Protein AF-A0A182EWI3-F1 (afdb_monomer_lite)

Foldseek 3Di:
DDFDFDDDDPQWTWTDDPPDTDTDGHDCLVVVLVVCVVVVVVVVNVVSLVVPPPLDVVVCVVCVVVPNLVSSLVNDPDLVVNLVSCLVVLVLVSNLVSCVVVLDLVSLVSSLVSCVVVVVLVSVLVSCVSNVVLVVNLVSCVVVVVVVVNVVSVVVVVVVD

Radius of gyration: 25.01 Å; chains: 1; bounding box: 58×38×74 Å

Secondary structure (DSSP, 8-state):
----EEEEETTEEEEEETTEEEEEE---HHHHHHHHHHTT-HHHHHHHHHHSS---HHHHHHHHHHT-HHHHHTT---HHHHHHHHHHTT-HHHHHHHHHHH--HHHHHHHHHHHHHTT-HHHHHHHHHHHT-HHHHHHHHHHHT-HHHHHHHHHHHHHT-

pLDDT: mean 77.68, std 10.24, range [40.25, 91.5]

Sequence (161 aa):
MKEKIKLVRGDNVYIFSEAAPVEVPIDPTEYRFKLALINRRYDEVLNMVRSANLVGQSIIAYLQKKGYPEVALHFVKDEKTRFGLALECGNLEVALESAKVLDDKAVWQALGEAALMQGNHQIVEMAYQRTKDFEKLSFLYLITGNMEKLQKMMKIAQIRK

Organism: Onchocerca ochengi (NCBI:txid42157)

Structure (mmCIF, N/CA/C/O backbone):
data_AF-A0A182EWI3-F1
#
_entry.id   AF-A0A182EWI3-F1
#
loop_
_atom_site.group_PDB
_atom_site.id
_atom_site.type_symbol
_atom_site.label_atom_id
_atom_site.label_alt_id
_atom_site.label_comp_id
_atom_site.label_asym_id
_atom_site.label_entity_id
_atom_site.label_seq_id
_atom_site.pdbx_PDB_ins_code
_atom_site.Cartn_x
_atom_site.Cartn_y
_atom_site.Cartn_z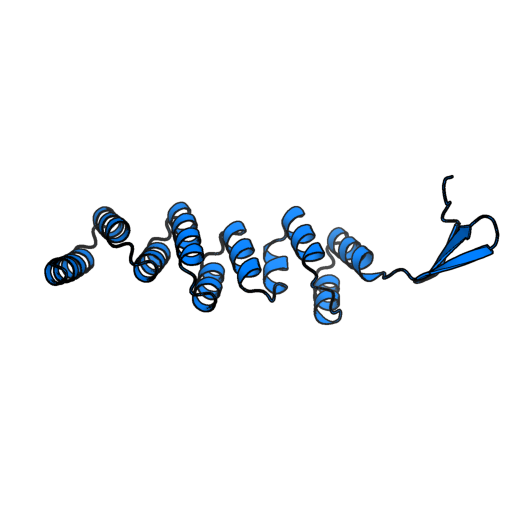
_atom_site.occupancy
_atom_site.B_iso_or_equiv
_atom_site.auth_seq_id
_atom_site.auth_comp_id
_atom_site.auth_asym_id
_atom_site.auth_atom_id
_atom_site.pdbx_PDB_model_num
ATOM 1 N N . MET A 1 1 ? 19.675 29.549 -30.144 1.00 40.25 1 MET A N 1
ATOM 2 C CA . MET A 1 1 ? 20.285 28.454 -30.928 1.00 40.25 1 MET A CA 1
ATOM 3 C C . MET A 1 1 ? 19.446 27.205 -30.736 1.00 40.25 1 MET A C 1
ATOM 5 O O . MET A 1 1 ? 19.205 26.838 -29.599 1.00 40.25 1 MET A O 1
ATOM 9 N N . LYS A 1 2 ? 18.914 26.616 -31.813 1.00 44.69 2 LYS A N 1
ATOM 10 C CA . LYS A 1 2 ? 18.187 25.338 -31.756 1.00 44.69 2 LYS A CA 1
ATOM 11 C C . LYS A 1 2 ? 19.187 24.235 -32.101 1.00 44.69 2 LYS A C 1
ATOM 13 O O . LYS A 1 2 ? 19.503 24.086 -33.279 1.00 44.69 2 LYS A O 1
ATOM 18 N N . GLU A 1 3 ? 19.688 23.501 -31.113 1.00 49.41 3 GLU A N 1
ATOM 19 C CA . GLU A 1 3 ? 20.421 22.255 -31.361 1.00 49.41 3 GLU A CA 1
ATOM 20 C C . GLU A 1 3 ? 19.470 21.284 -32.079 1.00 49.41 3 GLU A C 1
ATOM 22 O O . GLU A 1 3 ? 18.467 20.834 -31.527 1.00 49.41 3 GLU A O 1
ATOM 27 N N . LYS A 1 4 ? 19.706 21.052 -33.375 1.00 55.97 4 LYS A N 1
ATOM 28 C CA . LYS A 1 4 ? 18.886 20.155 -34.195 1.00 55.97 4 LYS A CA 1
ATOM 29 C C . LYS A 1 4 ? 19.456 18.743 -34.099 1.00 55.97 4 LYS A C 1
ATOM 31 O O . LYS A 1 4 ? 20.538 18.482 -34.618 1.00 55.97 4 LYS A O 1
ATOM 36 N N . ILE A 1 5 ? 18.694 17.833 -33.497 1.00 60.81 5 ILE A N 1
ATOM 37 C CA . ILE A 1 5 ? 18.943 16.388 -33.566 1.00 60.81 5 ILE A CA 1
ATOM 38 C C . ILE A 1 5 ? 18.851 15.966 -35.040 1.00 60.81 5 ILE A C 1
ATOM 40 O O . ILE A 1 5 ? 17.818 16.185 -35.675 1.00 60.81 5 ILE A O 1
ATOM 44 N N . LYS A 1 6 ? 19.930 15.407 -35.600 1.00 63.00 6 LYS A N 1
ATOM 45 C CA . LYS A 1 6 ? 19.990 15.023 -37.025 1.00 63.00 6 LYS A CA 1
ATOM 46 C C . LYS A 1 6 ? 19.894 13.521 -37.264 1.00 63.00 6 LYS A C 1
ATOM 48 O O . LYS A 1 6 ? 19.361 13.124 -38.296 1.00 63.00 6 LYS A O 1
ATOM 53 N N . LEU A 1 7 ? 20.416 12.698 -36.355 1.00 59.94 7 LEU A N 1
ATOM 54 C CA . LEU A 1 7 ? 20.457 11.252 -36.538 1.00 59.94 7 LEU A CA 1
ATOM 55 C C . LEU A 1 7 ? 20.358 10.535 -35.191 1.00 59.94 7 LEU A C 1
ATOM 57 O O . LEU A 1 7 ? 21.100 10.839 -34.257 1.00 59.94 7 LEU A O 1
ATOM 61 N N . VAL A 1 8 ? 19.452 9.565 -35.122 1.00 62.84 8 VAL A N 1
ATOM 62 C CA . VAL A 1 8 ? 19.344 8.607 -34.021 1.00 62.84 8 VAL A CA 1
ATOM 63 C C . VAL A 1 8 ? 19.789 7.262 -34.579 1.00 62.84 8 VAL A C 1
ATOM 65 O O . VAL A 1 8 ? 19.215 6.794 -35.565 1.00 62.84 8 VAL A O 1
ATOM 68 N N . ARG A 1 9 ? 20.830 6.657 -34.000 1.00 64.00 9 ARG A N 1
ATOM 69 C CA . ARG A 1 9 ? 21.339 5.353 -34.439 1.00 64.00 9 ARG A CA 1
ATOM 70 C C . ARG A 1 9 ? 21.490 4.446 -33.223 1.00 64.00 9 ARG A C 1
ATOM 72 O O . ARG A 1 9 ? 22.425 4.593 -32.445 1.00 64.00 9 ARG A O 1
ATOM 79 N N . GLY A 1 10 ? 20.555 3.509 -33.072 1.00 68.50 10 GLY A N 1
ATOM 80 C CA . GLY A 1 10 ? 20.502 2.640 -31.896 1.00 68.50 10 GLY A CA 1
ATOM 81 C C . GLY A 1 10 ? 20.290 3.454 -30.620 1.00 68.50 10 GLY A C 1
ATOM 82 O O . GLY A 1 10 ? 19.347 4.241 -30.550 1.00 68.50 10 GLY A O 1
ATOM 83 N N . ASP A 1 11 ? 21.187 3.275 -29.654 1.00 67.56 11 ASP A N 1
ATOM 84 C CA . ASP A 1 11 ? 21.139 3.943 -28.349 1.00 67.56 11 ASP A CA 1
ATOM 85 C C . ASP A 1 11 ? 21.914 5.278 -28.328 1.00 67.56 11 ASP A C 1
ATOM 87 O O . ASP A 1 11 ? 21.942 5.960 -27.308 1.00 67.56 11 ASP A O 1
ATOM 91 N N . ASN A 1 12 ? 22.499 5.698 -29.459 1.00 71.88 12 ASN A N 1
ATOM 92 C CA . ASN A 1 12 ? 23.275 6.936 -29.553 1.00 71.88 12 ASN A CA 1
ATOM 93 C C . ASN A 1 12 ? 22.560 7.989 -30.408 1.00 71.88 12 ASN A C 1
ATOM 95 O O . ASN A 1 12 ? 22.086 7.723 -31.523 1.00 71.88 12 ASN A O 1
ATOM 99 N N . VAL A 1 13 ? 22.528 9.219 -29.894 1.00 76.62 13 VAL A N 1
ATOM 100 C CA . VAL A 1 13 ? 22.046 10.396 -30.617 1.00 76.62 13 VAL A CA 1
ATOM 101 C C . VAL A 1 13 ? 23.205 11.303 -30.973 1.00 76.62 13 VAL A C 1
ATOM 103 O O . VAL A 1 13 ? 24.036 11.649 -30.139 1.00 76.62 13 VAL A O 1
ATOM 106 N N . TYR A 1 14 ? 23.229 11.700 -32.239 1.00 73.62 14 TYR A N 1
ATOM 107 C CA . TYR A 1 14 ? 24.265 12.550 -32.799 1.00 73.62 14 TYR A CA 1
ATOM 108 C C . TYR A 1 14 ? 23.770 13.993 -32.823 1.00 73.62 14 TYR A C 1
ATOM 110 O O . TYR A 1 14 ? 22.872 14.347 -33.601 1.00 73.62 14 TYR A O 1
ATOM 118 N N . ILE A 1 15 ? 24.360 14.825 -31.965 1.00 76.50 15 ILE A N 1
ATOM 119 C CA . ILE A 1 15 ? 24.096 16.264 -31.910 1.00 76.50 15 ILE A CA 1
ATOM 120 C C . ILE A 1 15 ? 25.246 16.977 -32.616 1.00 76.50 15 ILE A C 1
ATOM 122 O O . ILE A 1 15 ? 26.415 16.686 -32.376 1.00 76.50 15 ILE A O 1
ATOM 126 N N . PHE A 1 16 ? 24.924 17.908 -33.513 1.00 63.62 16 PHE A N 1
ATOM 127 C CA . PHE A 1 16 ? 25.934 18.741 -34.158 1.00 63.62 16 PHE A CA 1
ATOM 128 C C . PHE A 1 16 ? 26.001 20.085 -33.430 1.00 63.62 16 PHE A C 1
ATOM 130 O O . PHE A 1 16 ? 25.154 20.951 -33.656 1.00 63.62 16 PHE A O 1
ATOM 137 N N . SER A 1 17 ? 26.982 20.227 -32.537 1.00 62.75 17 SER A N 1
ATOM 138 C CA . SER A 1 17 ? 27.395 21.526 -32.000 1.00 62.75 17 SER A CA 1
ATOM 139 C C . SER A 1 17 ? 28.411 22.146 -32.965 1.00 62.75 17 SER A C 1
ATOM 141 O O . SER A 1 17 ? 29.093 21.411 -33.677 1.00 62.75 17 SER A O 1
ATOM 143 N N . GLU A 1 18 ? 28.491 23.477 -33.034 1.00 65.12 18 GLU A N 1
ATOM 144 C CA . GLU A 1 18 ? 29.123 24.274 -34.110 1.00 65.12 18 GLU A CA 1
ATOM 145 C C . GLU A 1 18 ? 30.587 23.915 -34.469 1.00 65.12 18 GLU A C 1
ATOM 147 O O . GLU A 1 18 ? 31.083 24.386 -35.489 1.00 65.12 18 GLU A O 1
ATOM 152 N N . ALA A 1 19 ? 31.261 23.046 -33.706 1.00 65.88 19 ALA A N 1
ATOM 153 C CA . ALA A 1 19 ? 32.631 22.597 -33.961 1.00 65.88 19 ALA A CA 1
ATOM 154 C C . ALA A 1 19 ? 32.816 21.077 -34.194 1.00 65.88 19 ALA A C 1
ATOM 156 O O . ALA A 1 19 ? 33.817 20.700 -34.801 1.00 65.88 19 ALA A O 1
ATOM 157 N N . ALA A 1 20 ? 31.908 20.192 -33.750 1.00 64.62 20 ALA A N 1
ATOM 158 C CA . ALA A 1 20 ? 32.058 18.736 -33.919 1.00 64.62 20 ALA A CA 1
ATOM 159 C C . ALA A 1 20 ? 30.757 17.950 -33.632 1.00 64.62 20 ALA A C 1
ATOM 161 O O . ALA A 1 20 ? 29.943 18.383 -32.810 1.00 64.62 20 ALA A O 1
ATOM 162 N N . PRO A 1 21 ? 30.559 16.771 -34.260 1.00 68.19 21 PRO A N 1
ATOM 163 C CA . PRO A 1 21 ? 29.501 15.846 -33.866 1.00 68.19 21 PRO A CA 1
ATOM 164 C C . PRO A 1 21 ? 29.793 15.266 -32.475 1.00 68.19 21 PRO A C 1
ATOM 166 O O . PRO A 1 21 ? 30.834 14.649 -32.260 1.00 68.19 21 PRO A O 1
ATOM 169 N N . VAL A 1 22 ? 28.861 15.455 -31.541 1.00 74.69 22 VAL A N 1
ATOM 170 C CA . VAL A 1 22 ? 28.900 14.871 -30.195 1.00 74.69 22 VAL A CA 1
ATOM 171 C C . VAL A 1 22 ? 27.966 13.666 -30.167 1.00 74.69 22 VAL A C 1
ATOM 173 O O . VAL A 1 22 ? 26.784 13.781 -30.507 1.00 74.69 22 VAL A O 1
ATOM 176 N N . GLU A 1 23 ? 28.499 12.510 -29.772 1.00 73.19 23 GLU A N 1
ATOM 177 C CA . GLU A 1 23 ? 27.699 11.323 -29.471 1.00 73.19 23 GLU A CA 1
ATOM 178 C C . GLU A 1 23 ? 27.157 11.430 -28.046 1.00 73.19 23 GLU A C 1
ATOM 180 O O . GLU A 1 23 ? 27.920 11.506 -27.083 1.00 73.19 23 GLU A O 1
ATOM 185 N N . VAL A 1 24 ? 25.833 11.433 -27.912 1.00 76.12 24 VAL A N 1
ATOM 186 C CA . VAL A 1 24 ? 25.158 11.386 -26.616 1.00 76.12 24 VAL A CA 1
ATOM 187 C C . VAL A 1 24 ? 24.505 10.011 -26.464 1.00 76.12 24 VAL A C 1
ATOM 189 O O . VAL A 1 24 ? 23.601 9.694 -27.247 1.00 76.12 24 VAL A O 1
ATOM 192 N N . PRO A 1 25 ? 24.933 9.189 -25.488 1.00 70.88 25 PRO A N 1
ATOM 193 C CA . PRO A 1 25 ? 24.257 7.937 -25.182 1.00 70.88 25 PRO A CA 1
ATOM 194 C C . PRO A 1 25 ? 22.906 8.238 -24.525 1.00 70.88 25 PRO A C 1
ATOM 196 O O . PRO A 1 25 ? 22.820 9.029 -23.584 1.00 70.88 25 PRO A O 1
ATOM 199 N N . ILE A 1 26 ? 21.844 7.613 -25.025 1.00 72.44 26 ILE A N 1
ATOM 200 C CA . ILE A 1 26 ? 20.503 7.675 -24.443 1.00 72.44 26 ILE A CA 1
ATOM 201 C C . ILE A 1 26 ? 20.204 6.331 -23.797 1.00 72.44 26 ILE A C 1
ATOM 203 O O . ILE A 1 26 ? 20.393 5.290 -24.416 1.00 72.44 26 ILE A O 1
ATOM 207 N N . ASP A 1 27 ? 19.669 6.352 -22.578 1.00 72.38 27 ASP A N 1
ATOM 208 C CA . ASP A 1 27 ? 19.052 5.164 -21.996 1.00 72.38 27 ASP A CA 1
ATOM 209 C C . ASP A 1 27 ? 17.680 4.932 -22.660 1.00 72.38 27 ASP A C 1
ATOM 211 O O . ASP A 1 27 ? 16.754 5.734 -22.471 1.00 72.38 27 ASP A O 1
ATOM 215 N N . PRO A 1 28 ? 17.504 3.860 -23.456 1.00 74.62 28 PRO A N 1
ATOM 216 C CA . PRO A 1 28 ? 16.262 3.634 -24.170 1.00 74.62 28 PRO A CA 1
ATOM 217 C C . PRO A 1 28 ? 15.121 3.148 -23.272 1.00 74.62 28 PRO A C 1
ATOM 219 O O . PRO A 1 28 ? 13.988 2.986 -23.739 1.00 74.62 28 PRO A O 1
ATOM 222 N N . THR A 1 29 ? 15.390 2.865 -22.000 1.00 75.62 29 THR A N 1
ATOM 223 C CA . THR A 1 29 ? 14.471 2.049 -21.217 1.00 75.62 29 THR A CA 1
ATOM 224 C C . THR A 1 29 ? 13.171 2.771 -20.872 1.00 75.62 29 THR A C 1
ATOM 226 O O . THR A 1 29 ? 12.098 2.172 -20.954 1.00 75.62 29 THR A O 1
ATOM 229 N N . GLU A 1 30 ? 13.217 4.075 -20.588 1.00 76.31 30 GLU A N 1
ATOM 230 C CA . GLU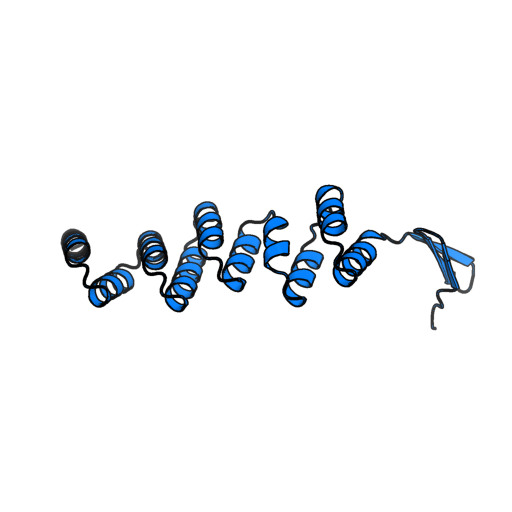 A 1 30 ? 12.016 4.845 -20.240 1.00 76.31 30 GLU A CA 1
ATOM 231 C C . GLU A 1 30 ? 11.037 4.975 -21.420 1.00 76.31 30 GLU A C 1
ATOM 233 O O . GLU A 1 30 ? 9.828 4.767 -21.262 1.00 76.31 30 GLU A O 1
ATOM 238 N N . TYR A 1 31 ? 11.534 5.295 -22.623 1.00 78.56 31 TYR A N 1
ATOM 239 C CA . TYR A 1 31 ? 10.657 5.430 -23.789 1.00 78.56 31 TYR A CA 1
ATOM 240 C C . TYR A 1 31 ? 10.113 4.069 -24.229 1.00 78.56 31 TYR A C 1
ATOM 242 O O . TYR A 1 31 ? 8.945 3.988 -24.609 1.00 78.56 31 TYR A O 1
ATOM 250 N N . ARG A 1 32 ? 10.916 2.994 -24.146 1.00 80.56 32 ARG A N 1
ATOM 251 C CA . ARG A 1 32 ? 10.460 1.627 -24.453 1.00 80.56 32 ARG A CA 1
ATOM 252 C C . ARG A 1 32 ? 9.368 1.185 -23.493 1.00 80.56 32 ARG A C 1
ATOM 254 O O . ARG A 1 32 ? 8.352 0.659 -23.940 1.00 80.56 32 ARG A O 1
ATOM 261 N N . PHE A 1 33 ? 9.527 1.479 -22.206 1.00 79.75 33 PHE A N 1
ATOM 262 C CA . PHE A 1 33 ? 8.511 1.218 -21.195 1.00 79.75 33 PHE A CA 1
ATOM 263 C C . PHE A 1 33 ? 7.202 1.967 -21.494 1.00 79.75 33 PHE A C 1
ATOM 265 O O . PHE A 1 33 ? 6.132 1.358 -21.571 1.00 79.75 33 PHE A O 1
ATOM 272 N N . LYS A 1 34 ? 7.276 3.283 -21.744 1.00 82.38 34 LYS A N 1
ATOM 273 C CA . LYS A 1 34 ? 6.099 4.096 -22.098 1.00 82.38 34 LYS A CA 1
ATOM 274 C C . LYS A 1 34 ? 5.439 3.620 -23.398 1.00 82.38 34 LYS A C 1
ATOM 276 O O . LYS A 1 34 ? 4.213 3.567 -23.467 1.00 82.38 34 LYS A O 1
ATOM 281 N N . LEU A 1 35 ? 6.223 3.236 -24.406 1.00 83.88 35 LEU A N 1
ATOM 282 C CA . LEU A 1 35 ? 5.722 2.699 -25.675 1.00 83.88 35 LEU A CA 1
ATOM 283 C C . LEU A 1 35 ? 5.031 1.342 -25.491 1.00 83.88 35 LEU A C 1
ATOM 285 O O . LEU A 1 35 ? 3.975 1.110 -26.076 1.00 83.88 35 LEU A O 1
ATOM 289 N N . ALA A 1 36 ? 5.590 0.452 -24.669 1.00 82.81 36 ALA A N 1
ATOM 290 C CA . ALA A 1 36 ? 4.987 -0.843 -24.371 1.00 82.81 36 ALA A CA 1
ATOM 291 C C . ALA A 1 36 ? 3.642 -0.690 -23.644 1.00 82.81 36 ALA A C 1
ATOM 293 O O . ALA A 1 36 ? 2.680 -1.368 -24.010 1.00 82.81 36 ALA A O 1
ATOM 294 N N . LEU A 1 37 ? 3.536 0.263 -22.708 1.00 79.75 37 LEU A N 1
ATOM 295 C CA . LEU A 1 37 ? 2.266 0.616 -22.066 1.00 79.75 37 LEU A CA 1
ATOM 296 C C . LEU A 1 37 ? 1.229 1.153 -23.060 1.00 79.75 37 LEU A C 1
ATOM 298 O O . LEU A 1 37 ? 0.071 0.743 -23.010 1.00 79.75 37 LEU A O 1
ATOM 302 N N . ILE A 1 38 ? 1.625 2.044 -23.977 1.00 83.19 38 ILE A N 1
ATOM 303 C CA . ILE A 1 38 ? 0.726 2.575 -25.019 1.00 83.19 38 ILE A CA 1
ATOM 304 C C . ILE A 1 38 ? 0.230 1.446 -25.929 1.00 83.19 38 ILE A C 1
ATOM 306 O O . ILE A 1 38 ? -0.959 1.375 -26.233 1.00 83.19 38 ILE A O 1
ATOM 310 N N . ASN A 1 39 ? 1.123 0.527 -26.297 1.00 86.00 39 ASN A N 1
ATOM 311 C CA . ASN A 1 39 ? 0.807 -0.627 -27.137 1.00 86.00 39 ASN A CA 1
ATOM 312 C C . ASN A 1 39 ? 0.131 -1.776 -26.365 1.00 86.00 39 ASN A C 1
ATOM 314 O O . ASN A 1 39 ? -0.074 -2.840 -26.944 1.00 86.00 39 ASN A O 1
ATOM 318 N N . ARG A 1 40 ? -0.201 -1.588 -25.077 1.00 81.50 40 ARG A N 1
ATOM 319 C CA . ARG A 1 40 ? -0.828 -2.590 -24.191 1.00 81.50 40 ARG A CA 1
ATOM 320 C C . ARG A 1 40 ? -0.078 -3.930 -24.120 1.00 81.50 40 ARG A C 1
ATOM 322 O O . ARG A 1 40 ? -0.682 -4.976 -23.902 1.00 81.50 40 ARG A O 1
ATOM 329 N N . ARG A 1 41 ? 1.247 -3.912 -24.288 1.00 83.69 41 ARG A N 1
ATOM 330 C CA . ARG A 1 41 ? 2.107 -5.101 -24.176 1.00 83.69 41 ARG A CA 1
ATOM 331 C C . ARG A 1 41 ? 2.544 -5.298 -22.728 1.00 83.69 41 ARG A C 1
ATOM 333 O O . ARG A 1 41 ? 3.665 -4.958 -22.357 1.00 83.69 41 ARG A O 1
ATOM 340 N N . TYR A 1 42 ? 1.642 -5.820 -21.902 1.00 76.50 42 TYR A N 1
ATOM 341 C CA . TYR A 1 42 ? 1.886 -5.989 -20.466 1.00 76.50 42 TYR A CA 1
ATOM 342 C C . TYR A 1 42 ? 3.001 -6.999 -20.159 1.00 76.50 42 TYR A C 1
ATOM 344 O O . TYR A 1 42 ? 3.772 -6.769 -19.233 1.00 76.50 42 TYR A O 1
ATOM 352 N N . ASP A 1 43 ? 3.163 -8.055 -20.961 1.00 78.44 43 ASP A N 1
ATOM 353 C CA . ASP A 1 43 ? 4.239 -9.040 -20.778 1.00 78.44 43 ASP A CA 1
ATOM 354 C C . ASP A 1 43 ? 5.636 -8.428 -20.934 1.00 78.44 43 ASP A C 1
ATOM 356 O O . ASP A 1 43 ? 6.516 -8.646 -20.099 1.00 78.44 43 ASP A O 1
ATOM 360 N N . GLU A 1 44 ? 5.839 -7.598 -21.964 1.00 79.50 44 GLU A N 1
ATOM 361 C CA . GLU A 1 44 ? 7.089 -6.852 -22.152 1.00 79.50 44 GLU A CA 1
ATOM 362 C C . GLU A 1 44 ? 7.334 -5.885 -20.989 1.00 79.50 44 GLU A C 1
ATOM 364 O O . GLU A 1 44 ? 8.456 -5.795 -20.499 1.00 79.50 44 GLU A O 1
ATOM 369 N N . VAL A 1 45 ? 6.293 -5.195 -20.509 1.00 77.75 45 VAL A N 1
ATOM 370 C CA . VAL A 1 45 ? 6.375 -4.291 -19.349 1.00 77.75 45 VAL A CA 1
ATOM 371 C C . VAL A 1 45 ? 6.808 -5.053 -18.094 1.00 77.75 45 VAL A C 1
ATOM 373 O O . VAL A 1 45 ? 7.756 -4.646 -17.424 1.00 77.75 45 VAL A O 1
ATOM 376 N N . LEU A 1 46 ? 6.169 -6.189 -17.801 1.00 74.69 46 LEU A N 1
ATOM 377 C CA . LEU A 1 46 ? 6.491 -7.039 -16.653 1.00 74.69 46 LEU A CA 1
ATOM 378 C C . LEU A 1 46 ? 7.912 -7.611 -16.736 1.00 74.69 46 LEU A C 1
ATOM 380 O O . LEU A 1 46 ? 8.569 -7.768 -15.705 1.00 74.69 46 LEU A O 1
ATOM 384 N N . ASN A 1 47 ? 8.385 -7.942 -17.939 1.00 78.38 47 ASN A N 1
ATOM 385 C CA . ASN A 1 47 ? 9.742 -8.439 -18.153 1.00 78.38 47 ASN A CA 1
ATOM 386 C C . ASN A 1 47 ? 10.775 -7.323 -18.001 1.00 78.38 47 ASN A C 1
ATOM 388 O O . ASN A 1 47 ? 11.735 -7.507 -17.261 1.00 78.38 47 ASN A O 1
ATOM 392 N N . MET A 1 48 ? 10.541 -6.155 -18.610 1.00 74.62 48 MET A N 1
ATOM 393 C CA . MET A 1 48 ? 11.422 -4.989 -18.487 1.00 74.62 48 MET A CA 1
ATOM 394 C C . MET A 1 48 ? 11.583 -4.553 -17.030 1.00 74.62 48 MET A C 1
ATOM 396 O O . MET A 1 48 ? 12.690 -4.238 -16.614 1.00 74.62 48 MET A O 1
ATOM 400 N N . VAL A 1 49 ? 10.516 -4.585 -16.230 1.00 67.94 49 VAL A N 1
ATOM 401 C CA . VAL A 1 49 ? 10.583 -4.217 -14.805 1.00 67.94 49 VAL A CA 1
ATOM 402 C C . VAL A 1 49 ? 11.305 -5.268 -13.957 1.00 67.94 49 VAL A C 1
ATOM 404 O O . VAL A 1 49 ? 11.970 -4.922 -12.984 1.00 67.94 49 VAL A O 1
ATOM 407 N N . ARG A 1 50 ? 11.200 -6.555 -14.311 1.00 68.31 50 ARG A N 1
ATOM 408 C CA . ARG A 1 50 ? 11.915 -7.633 -13.611 1.00 68.31 50 ARG A CA 1
ATOM 409 C C . ARG A 1 50 ? 13.402 -7.672 -13.954 1.00 68.31 50 ARG A C 1
ATOM 411 O O . ARG A 1 50 ? 14.212 -7.957 -13.079 1.00 68.31 50 ARG A O 1
ATOM 418 N N . SER A 1 51 ? 13.754 -7.417 -15.213 1.00 66.62 51 SER A N 1
ATOM 419 C CA . SER A 1 51 ? 15.135 -7.500 -15.700 1.00 66.62 51 SER A CA 1
ATOM 420 C C . SER A 1 51 ? 15.927 -6.224 -15.468 1.00 66.62 51 SER A C 1
ATOM 422 O O . SER A 1 51 ? 17.145 -6.264 -15.325 1.00 66.62 51 SER A O 1
ATOM 424 N N . ALA A 1 52 ? 15.252 -5.082 -15.496 1.00 56.66 52 ALA A N 1
ATOM 425 C CA . ALA A 1 52 ? 15.902 -3.796 -15.458 1.00 56.66 52 ALA A CA 1
ATOM 426 C C . ALA A 1 52 ? 15.674 -3.170 -14.080 1.00 56.66 52 ALA A C 1
ATOM 428 O O . ALA A 1 52 ? 14.552 -3.139 -13.579 1.00 56.66 52 ALA A O 1
ATOM 429 N N . ASN A 1 53 ? 16.736 -2.650 -13.461 1.00 56.78 53 ASN A N 1
ATOM 430 C CA . ASN A 1 53 ? 16.711 -1.923 -12.180 1.00 56.78 53 ASN A CA 1
ATOM 431 C C . ASN A 1 53 ? 15.956 -0.572 -12.273 1.00 56.78 53 ASN A C 1
ATOM 433 O O . ASN A 1 53 ? 16.315 0.406 -11.628 1.00 56.78 53 ASN A O 1
ATOM 437 N N . LEU A 1 54 ? 14.920 -0.498 -13.106 1.00 55.59 54 LEU A N 1
ATOM 438 C CA . LEU A 1 54 ? 14.217 0.701 -13.546 1.00 55.59 54 LEU A CA 1
ATOM 439 C C . LEU A 1 54 ? 12.926 0.973 -12.788 1.00 55.59 54 LEU A C 1
ATOM 441 O O . LEU A 1 54 ? 12.127 1.807 -13.201 1.00 55.59 54 LEU A O 1
ATOM 445 N N . VAL A 1 55 ? 12.734 0.346 -11.635 1.00 56.03 55 VAL A N 1
ATOM 446 C CA . VAL A 1 55 ? 11.687 0.740 -10.685 1.00 56.03 55 VAL A CA 1
ATOM 447 C C . VAL A 1 55 ? 12.102 2.013 -9.944 1.00 56.03 55 VAL A C 1
ATOM 449 O O . VAL A 1 55 ? 12.307 2.036 -8.736 1.00 56.03 55 VAL A O 1
ATOM 452 N N . GLY A 1 56 ? 12.260 3.096 -10.703 1.00 62.81 56 GLY A N 1
ATOM 453 C CA . GLY A 1 56 ? 12.307 4.450 -10.178 1.00 62.81 56 GLY A CA 1
ATOM 454 C C . GLY A 1 56 ? 10.891 4.951 -9.888 1.00 62.81 56 GLY A C 1
ATOM 455 O O . GLY A 1 56 ? 9.940 4.624 -10.602 1.00 62.81 56 GLY A O 1
ATOM 456 N N . GLN A 1 57 ? 10.752 5.804 -8.873 1.00 64.88 57 GLN A N 1
ATOM 457 C CA . GLN A 1 57 ? 9.490 6.464 -8.495 1.00 64.88 57 GLN A CA 1
ATOM 458 C C . GLN A 1 57 ? 8.806 7.186 -9.682 1.00 64.88 57 GLN A C 1
ATOM 460 O O . GLN A 1 57 ? 7.586 7.330 -9.710 1.00 64.88 57 GLN A O 1
ATOM 465 N N . SER A 1 58 ? 9.571 7.582 -10.707 1.00 70.88 58 SER A N 1
ATOM 466 C CA . SER A 1 58 ? 9.081 8.215 -11.939 1.00 70.88 58 SER A CA 1
ATOM 467 C C . SER A 1 58 ? 8.158 7.318 -12.772 1.00 70.88 58 SER A C 1
ATOM 469 O O . SER A 1 58 ? 7.168 7.800 -13.327 1.00 70.88 58 SER A O 1
ATOM 471 N N . ILE A 1 59 ? 8.443 6.015 -12.846 1.00 74.88 59 ILE A N 1
ATOM 472 C CA . ILE A 1 59 ? 7.613 5.057 -13.584 1.00 74.88 59 ILE A CA 1
ATOM 473 C C . ILE A 1 59 ? 6.309 4.779 -12.830 1.00 74.88 59 ILE A C 1
ATOM 475 O O . ILE A 1 59 ? 5.238 4.744 -13.440 1.00 74.88 59 ILE A O 1
ATOM 479 N N . ILE A 1 60 ? 6.386 4.649 -11.504 1.00 75.12 60 ILE A N 1
ATOM 480 C CA . ILE A 1 60 ? 5.224 4.442 -10.627 1.00 75.12 60 ILE A CA 1
ATOM 481 C C . ILE A 1 60 ? 4.262 5.633 -10.736 1.00 75.12 60 ILE A C 1
ATOM 483 O O . ILE A 1 60 ? 3.082 5.441 -11.029 1.00 75.12 60 ILE A O 1
ATOM 487 N N . ALA A 1 61 ? 4.781 6.860 -10.630 1.00 74.62 61 ALA A N 1
ATOM 488 C CA . ALA A 1 61 ? 3.988 8.077 -10.799 1.00 74.62 61 ALA A CA 1
ATOM 489 C C . ALA A 1 61 ? 3.327 8.162 -12.189 1.00 74.62 61 ALA A C 1
ATOM 491 O O . ALA A 1 61 ? 2.195 8.633 -12.330 1.00 74.62 61 ALA A O 1
ATOM 492 N N . TYR A 1 62 ? 4.009 7.678 -13.235 1.00 78.38 62 TYR A N 1
ATOM 493 C CA . TYR A 1 62 ? 3.440 7.623 -14.581 1.00 78.38 62 TYR A CA 1
ATOM 494 C C . TYR A 1 62 ? 2.290 6.611 -14.690 1.00 78.38 62 TYR A C 1
ATOM 496 O O . TYR A 1 62 ? 1.260 6.926 -15.291 1.00 78.38 62 TYR A O 1
ATOM 504 N N . LEU A 1 63 ? 2.439 5.422 -14.096 1.00 78.12 63 LEU A N 1
ATOM 505 C CA . LEU A 1 63 ? 1.390 4.398 -14.043 1.00 78.12 63 LEU A CA 1
ATOM 506 C C . LEU A 1 63 ? 0.161 4.877 -13.259 1.00 78.12 63 LEU A C 1
ATOM 508 O O . LEU A 1 63 ? -0.957 4.720 -13.753 1.00 78.12 63 LEU A O 1
ATOM 512 N N . GLN A 1 64 ? 0.363 5.529 -12.108 1.00 74.81 64 GLN A N 1
ATOM 513 C CA . GLN A 1 64 ? -0.709 6.171 -11.333 1.00 74.81 64 GLN A CA 1
ATOM 514 C C . GLN A 1 64 ? -1.476 7.181 -12.187 1.00 74.81 64 GLN A C 1
ATOM 516 O O . GLN A 1 64 ? -2.691 7.079 -12.337 1.00 74.81 64 GLN A O 1
ATOM 521 N N . LYS A 1 65 ? -0.762 8.106 -12.843 1.00 79.25 65 LYS A N 1
ATOM 522 C CA . LYS A 1 65 ? -1.381 9.137 -13.689 1.00 79.25 65 LYS A CA 1
ATOM 523 C C . LYS A 1 65 ? -2.140 8.560 -14.887 1.00 79.25 65 LYS A C 1
ATOM 525 O O . LYS A 1 65 ? -3.082 9.180 -15.376 1.00 79.25 65 LYS A O 1
ATOM 530 N N . LYS A 1 66 ? -1.722 7.398 -15.394 1.00 78.31 66 LYS A N 1
ATOM 531 C CA . LYS A 1 66 ? -2.400 6.693 -16.490 1.00 78.31 66 LYS A CA 1
ATOM 532 C C . LYS A 1 66 ? -3.574 5.823 -16.035 1.00 78.31 66 LYS A C 1
ATOM 534 O O . LYS A 1 66 ? -4.269 5.311 -16.908 1.00 78.31 66 LYS A O 1
ATOM 539 N N . GLY A 1 67 ? -3.812 5.688 -14.730 1.00 73.62 67 GLY A N 1
ATOM 540 C CA . GLY A 1 67 ? -4.915 4.895 -14.192 1.00 73.62 67 GLY A CA 1
ATOM 541 C C . GLY A 1 67 ? -4.630 3.394 -14.135 1.00 73.62 67 GLY A C 1
ATOM 542 O O . GLY A 1 67 ? -5.571 2.610 -14.141 1.00 73.62 67 GLY A O 1
ATOM 543 N N . TYR A 1 68 ? -3.357 2.984 -14.060 1.00 72.56 68 TYR A N 1
ATOM 544 C CA . TYR A 1 68 ? -2.962 1.583 -13.845 1.00 72.56 68 TYR A CA 1
ATOM 545 C C . TYR A 1 68 ? -2.271 1.374 -12.483 1.00 72.56 68 TYR A C 1
ATOM 547 O O . TYR A 1 68 ? -1.131 0.897 -12.439 1.00 72.56 68 TYR A O 1
ATOM 555 N N . PRO A 1 69 ? -2.912 1.740 -11.356 1.00 70.00 69 PRO A N 1
ATOM 556 C CA . PRO A 1 69 ? -2.286 1.634 -10.043 1.00 70.00 69 PRO A CA 1
ATOM 557 C C . PRO A 1 69 ? -2.167 0.176 -9.557 1.00 70.00 69 PRO A C 1
ATOM 559 O O . PRO A 1 69 ? -1.236 -0.136 -8.822 1.00 70.00 69 PRO A O 1
ATOM 562 N N . GLU A 1 70 ? -3.010 -0.744 -10.043 1.00 69.38 70 GLU A N 1
ATOM 563 C CA . GLU A 1 70 ? -2.905 -2.186 -9.747 1.00 69.38 70 GLU A CA 1
ATOM 564 C C . GLU A 1 70 ? -1.589 -2.781 -10.259 1.00 69.38 70 GLU A C 1
ATOM 566 O O . GLU A 1 70 ? -0.894 -3.513 -9.559 1.00 69.38 70 GLU A O 1
ATOM 571 N N . VAL A 1 71 ? -1.205 -2.407 -11.482 1.00 71.88 71 VAL A N 1
ATOM 572 C CA . VAL A 1 71 ? 0.058 -2.838 -12.084 1.00 71.88 71 VAL A CA 1
ATOM 573 C C . VAL A 1 71 ? 1.223 -2.214 -11.308 1.00 71.88 71 VAL A C 1
ATOM 575 O O . VAL A 1 71 ? 2.191 -2.902 -11.003 1.00 71.88 71 VAL A O 1
ATOM 578 N N . ALA A 1 72 ? 1.097 -0.944 -10.903 1.00 71.62 72 ALA A N 1
ATOM 579 C CA . ALA A 1 72 ? 2.094 -0.267 -10.074 1.00 71.62 72 ALA A CA 1
ATOM 580 C C . ALA A 1 72 ? 2.316 -0.960 -8.717 1.00 71.62 72 ALA A C 1
ATOM 582 O O . ALA A 1 72 ? 3.460 -1.062 -8.278 1.00 71.62 72 ALA A O 1
ATOM 583 N N . LEU A 1 73 ? 1.260 -1.486 -8.088 1.00 71.56 73 LEU A N 1
ATOM 584 C CA . LEU A 1 73 ? 1.320 -2.156 -6.785 1.00 71.56 73 LEU A CA 1
ATOM 585 C C . LEU A 1 73 ? 2.257 -3.372 -6.781 1.00 71.56 73 LEU A C 1
ATOM 587 O O . LEU A 1 73 ? 2.995 -3.576 -5.821 1.00 71.56 73 LEU A O 1
ATOM 591 N N . HIS A 1 74 ? 2.285 -4.142 -7.871 1.00 71.56 74 HIS A N 1
ATOM 592 C CA . HIS A 1 74 ? 3.197 -5.281 -8.025 1.00 71.56 74 HIS A CA 1
ATOM 593 C C . HIS A 1 74 ? 4.670 -4.876 -8.153 1.00 71.56 74 HIS A C 1
ATOM 595 O O . HIS A 1 74 ? 5.558 -5.710 -7.980 1.00 71.56 74 HIS A O 1
ATOM 601 N N . PHE A 1 75 ? 4.937 -3.613 -8.481 1.00 67.12 75 PHE A N 1
ATOM 602 C CA . PHE A 1 75 ? 6.280 -3.118 -8.764 1.00 67.12 75 PHE A CA 1
ATOM 603 C C . PHE A 1 75 ? 6.901 -2.343 -7.608 1.00 67.12 75 PHE A C 1
ATOM 605 O O . PHE A 1 75 ? 8.111 -2.112 -7.610 1.00 67.12 75 PHE A O 1
ATOM 612 N N . VAL A 1 76 ? 6.100 -1.932 -6.626 1.00 71.50 76 VAL A N 1
ATOM 613 C CA . VAL A 1 76 ? 6.592 -1.135 -5.508 1.00 71.50 76 VAL A CA 1
ATOM 614 C C . VAL A 1 76 ? 7.261 -2.028 -4.468 1.00 71.50 76 VAL A C 1
ATOM 616 O O . VAL A 1 76 ? 6.641 -2.927 -3.907 1.00 71.50 76 VAL A O 1
ATOM 619 N N . LYS A 1 77 ? 8.538 -1.740 -4.197 1.00 70.38 77 LYS A N 1
ATOM 620 C CA . LYS A 1 77 ? 9.318 -2.371 -3.121 1.00 70.38 77 LYS A CA 1
ATOM 621 C C . LYS A 1 77 ? 9.178 -1.637 -1.783 1.00 70.38 77 LYS A C 1
ATOM 623 O O . LYS A 1 77 ? 9.314 -2.256 -0.736 1.00 70.38 77 LYS A O 1
ATOM 628 N N . ASP A 1 78 ? 8.918 -0.331 -1.817 1.00 79.94 78 ASP A N 1
ATOM 629 C CA . ASP A 1 78 ? 8.724 0.494 -0.625 1.00 79.94 78 ASP A CA 1
ATOM 630 C C . ASP A 1 78 ? 7.307 0.343 -0.058 1.00 79.94 78 ASP A C 1
ATOM 632 O O . ASP A 1 78 ? 6.329 0.785 -0.664 1.00 79.94 78 ASP A O 1
ATOM 636 N N . GLU A 1 79 ? 7.191 -0.189 1.157 1.00 80.75 79 GLU A N 1
ATOM 637 C CA . GLU A 1 79 ? 5.894 -0.397 1.815 1.00 80.75 79 GLU A CA 1
ATOM 638 C C . GLU A 1 79 ? 5.0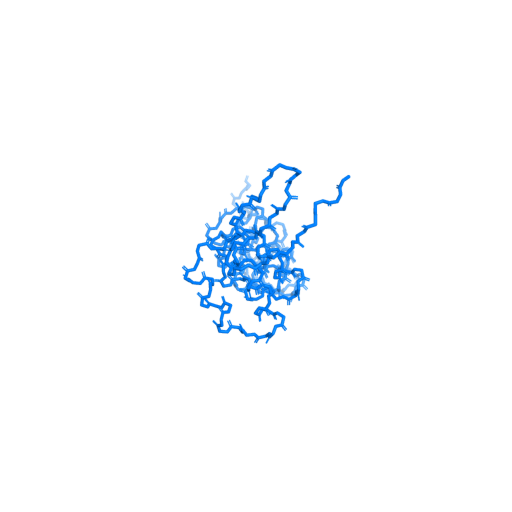81 0.900 1.981 1.00 80.75 79 GLU A C 1
ATOM 640 O O . GLU A 1 79 ? 3.858 0.881 1.868 1.00 80.75 79 GLU A O 1
ATOM 645 N N . LYS A 1 80 ? 5.734 2.060 2.168 1.00 82.88 80 LYS A N 1
ATOM 646 C CA . LYS A 1 80 ? 5.043 3.364 2.273 1.00 82.88 80 LYS A CA 1
ATOM 647 C C . LYS A 1 80 ? 4.323 3.751 0.983 1.00 82.88 80 LYS A C 1
ATOM 649 O O . LYS A 1 80 ? 3.159 4.146 1.017 1.00 82.88 80 LYS A O 1
ATOM 654 N N . THR A 1 81 ? 5.005 3.633 -0.154 1.00 81.69 81 THR A N 1
ATOM 655 C CA . THR A 1 81 ? 4.415 3.937 -1.463 1.00 81.69 81 THR A CA 1
ATOM 656 C C . THR A 1 81 ? 3.369 2.886 -1.832 1.00 81.69 81 THR A C 1
ATOM 658 O O . THR A 1 81 ? 2.325 3.229 -2.382 1.00 81.69 81 THR A O 1
ATOM 661 N N . ARG A 1 82 ? 3.604 1.618 -1.465 1.00 84.50 82 ARG A N 1
ATOM 662 C CA . ARG A 1 82 ? 2.659 0.514 -1.665 1.00 84.50 82 ARG A CA 1
ATOM 663 C C . ARG A 1 82 ? 1.354 0.752 -0.910 1.00 84.50 82 ARG A C 1
ATOM 665 O O . ARG A 1 82 ? 0.284 0.594 -1.490 1.00 84.50 82 ARG A O 1
ATOM 672 N N . PHE A 1 83 ? 1.443 1.198 0.341 1.00 87.62 83 PHE A N 1
ATOM 673 C CA . PHE A 1 83 ? 0.287 1.580 1.145 1.00 87.62 83 PHE A CA 1
ATOM 674 C C . PHE A 1 83 ? -0.513 2.717 0.498 1.00 87.62 83 PHE A C 1
ATOM 676 O O . PHE A 1 83 ? -1.727 2.596 0.347 1.00 87.62 83 PHE A O 1
ATOM 683 N N . GLY A 1 84 ? 0.159 3.792 0.067 1.00 85.56 84 GLY A N 1
ATOM 684 C CA . GLY A 1 84 ? -0.499 4.916 -0.607 1.00 85.56 84 GLY A CA 1
ATOM 685 C C . GLY A 1 84 ? -1.249 4.483 -1.870 1.00 85.56 84 GLY A C 1
ATOM 686 O O . GLY A 1 84 ? -2.428 4.788 -2.023 1.00 85.56 84 GLY A O 1
ATOM 687 N N . LEU A 1 85 ? -0.599 3.682 -2.717 1.00 82.75 85 LEU A N 1
ATOM 688 C CA . LEU A 1 85 ? -1.211 3.106 -3.917 1.00 82.75 85 LEU A CA 1
ATOM 689 C C . LEU A 1 85 ? -2.418 2.222 -3.599 1.00 82.75 85 LEU A C 1
ATOM 691 O O . LEU A 1 85 ? -3.445 2.317 -4.266 1.00 82.75 85 LEU A O 1
ATOM 695 N N . ALA A 1 86 ? -2.304 1.354 -2.591 1.00 86.19 86 ALA A N 1
ATOM 696 C CA . ALA A 1 86 ? -3.381 0.454 -2.197 1.00 86.19 86 ALA A CA 1
ATOM 697 C C . ALA A 1 86 ? -4.607 1.223 -1.681 1.00 86.19 86 ALA A C 1
ATOM 699 O O . ALA A 1 86 ? -5.735 0.858 -2.017 1.00 86.19 86 ALA A O 1
ATOM 700 N N . LEU A 1 87 ? -4.395 2.317 -0.938 1.00 86.50 87 LEU A N 1
ATOM 701 C CA . LEU A 1 87 ? -5.469 3.220 -0.523 1.00 86.50 87 LEU A CA 1
ATOM 702 C C . LEU A 1 87 ? -6.150 3.901 -1.717 1.00 86.50 87 LEU A C 1
ATOM 704 O O . LEU A 1 87 ? -7.377 3.928 -1.761 1.00 86.50 87 LEU A O 1
ATOM 708 N N . GLU A 1 88 ? -5.387 4.400 -2.696 1.00 82.50 88 GLU A N 1
ATOM 709 C CA . GLU A 1 88 ? -5.948 5.009 -3.915 1.00 82.50 88 GLU A CA 1
ATOM 710 C C . GLU A 1 88 ? -6.758 4.007 -4.749 1.00 82.50 88 GLU A C 1
ATOM 712 O O . GLU A 1 88 ? -7.800 4.356 -5.301 1.00 82.50 88 GLU A O 1
ATOM 717 N N . CYS A 1 89 ? -6.311 2.748 -4.815 1.00 79.00 89 CYS A N 1
ATOM 718 C CA . CYS A 1 89 ? -7.049 1.667 -5.478 1.00 79.00 89 CYS A CA 1
ATOM 719 C C . CYS A 1 89 ? -8.292 1.227 -4.697 1.00 79.00 89 CYS A C 1
ATOM 721 O O . CYS A 1 89 ? -9.115 0.481 -5.222 1.00 79.00 89 CYS A O 1
ATOM 723 N N . GLY A 1 90 ? -8.390 1.600 -3.420 1.00 82.12 90 GLY A N 1
ATOM 724 C CA . GLY A 1 90 ? -9.379 1.058 -2.503 1.00 82.12 90 GLY A CA 1
ATOM 725 C C . GLY A 1 90 ? -9.160 -0.414 -2.140 1.00 82.12 90 GLY A C 1
ATOM 726 O O . GLY A 1 90 ? -10.072 -1.038 -1.603 1.00 82.12 90 GLY A O 1
ATOM 727 N N . ASN A 1 91 ? -7.976 -0.977 -2.394 1.00 85.62 91 ASN A N 1
ATOM 728 C CA . ASN A 1 91 ? -7.651 -2.349 -2.016 1.00 85.62 91 ASN A CA 1
ATOM 729 C C . ASN A 1 91 ? -7.215 -2.395 -0.544 1.00 85.62 91 ASN A C 1
ATOM 731 O O . ASN A 1 91 ? -6.030 -2.292 -0.211 1.00 85.62 91 ASN A O 1
ATOM 735 N N . LEU A 1 92 ? -8.200 -2.532 0.346 1.00 87.38 92 LEU A N 1
ATOM 736 C CA . LEU A 1 92 ? -7.974 -2.503 1.790 1.00 87.38 92 LEU A CA 1
ATOM 737 C C . LEU A 1 92 ? -7.166 -3.700 2.307 1.00 87.38 92 LEU A C 1
ATOM 739 O O . LEU A 1 92 ? -6.497 -3.568 3.328 1.00 87.38 92 LEU A O 1
ATOM 743 N N . GLU A 1 93 ? -7.207 -4.853 1.635 1.00 87.06 93 GLU A N 1
ATOM 744 C CA . GLU A 1 93 ? -6.471 -6.047 2.069 1.00 87.06 93 GLU A CA 1
ATOM 745 C C . GLU A 1 93 ? -4.963 -5.841 1.927 1.00 87.06 93 GLU A C 1
ATOM 747 O O . GLU A 1 93 ? -4.214 -6.043 2.885 1.00 87.06 93 GLU A O 1
ATOM 752 N N . VAL A 1 94 ? -4.523 -5.344 0.766 1.00 86.12 94 VAL A N 1
ATOM 753 C CA . VAL A 1 94 ? -3.103 -5.036 0.552 1.00 86.12 94 VAL A CA 1
ATOM 754 C C . VAL A 1 94 ? -2.667 -3.854 1.417 1.00 86.12 94 VAL A C 1
ATOM 756 O O . VAL A 1 94 ? -1.578 -3.882 1.989 1.00 86.12 94 VAL A O 1
ATOM 759 N N . ALA A 1 95 ? -3.525 -2.842 1.581 1.00 88.88 95 ALA A N 1
ATOM 760 C CA . ALA A 1 95 ? -3.232 -1.718 2.467 1.00 88.88 95 ALA A CA 1
ATOM 761 C C . ALA A 1 95 ? -3.069 -2.168 3.932 1.00 88.88 95 ALA A C 1
ATOM 763 O O . ALA A 1 95 ? -2.190 -1.669 4.633 1.00 88.88 95 ALA A O 1
ATOM 764 N N . LEU A 1 96 ? -3.865 -3.140 4.392 1.00 89.38 96 LEU A N 1
ATOM 765 C CA . LEU A 1 96 ? -3.756 -3.725 5.728 1.00 89.38 96 LEU A CA 1
ATOM 766 C C . LEU A 1 96 ? -2.448 -4.505 5.911 1.00 89.38 96 LEU A C 1
ATOM 768 O O . LEU A 1 96 ? -1.839 -4.425 6.978 1.00 89.38 96 LEU A O 1
ATOM 772 N N . GLU A 1 97 ? -2.022 -5.269 4.906 1.00 88.75 97 GLU A N 1
ATOM 773 C CA . GLU A 1 97 ? -0.751 -5.998 4.945 1.00 88.75 97 GLU A CA 1
ATOM 774 C C . GLU A 1 97 ? 0.429 -5.029 5.063 1.00 88.75 97 GLU A C 1
ATOM 776 O O . GLU A 1 97 ? 1.220 -5.142 6.001 1.00 88.75 97 GLU A O 1
ATOM 781 N N . SER A 1 98 ? 0.473 -4.001 4.212 1.00 87.12 98 SER A N 1
ATOM 782 C CA . SER A 1 98 ? 1.506 -2.965 4.282 1.00 87.12 98 SER A CA 1
ATOM 783 C C . SER A 1 98 ? 1.460 -2.179 5.597 1.00 87.12 98 SER A C 1
ATOM 785 O O . SER A 1 98 ? 2.501 -1.919 6.200 1.00 87.12 98 SER A O 1
ATOM 787 N N . ALA A 1 99 ? 0.269 -1.854 6.113 1.00 88.69 99 ALA A N 1
ATOM 788 C CA . ALA A 1 99 ? 0.122 -1.160 7.395 1.00 88.69 99 ALA A CA 1
ATOM 789 C C . ALA A 1 99 ? 0.657 -1.976 8.582 1.00 88.69 99 ALA A C 1
ATOM 791 O O . ALA A 1 99 ? 1.245 -1.405 9.501 1.00 88.69 99 ALA A O 1
ATOM 792 N N . LYS A 1 100 ? 0.510 -3.309 8.559 1.00 88.25 100 LYS A N 1
ATOM 793 C CA . LYS A 1 100 ? 1.087 -4.199 9.583 1.00 88.25 100 LYS A CA 1
ATOM 794 C C . LYS A 1 100 ? 2.612 -4.195 9.572 1.00 88.25 100 LYS A C 1
ATOM 796 O O . LYS A 1 100 ? 3.202 -4.331 10.638 1.00 88.25 100 LYS A O 1
ATOM 801 N N . VAL A 1 101 ? 3.229 -4.062 8.399 1.00 88.50 101 VAL A N 1
ATOM 802 C CA . VAL A 1 101 ? 4.692 -3.999 8.262 1.00 88.50 101 VAL A CA 1
ATOM 803 C C . VAL A 1 101 ? 5.227 -2.636 8.704 1.00 88.50 101 VAL A C 1
ATOM 805 O O . VAL A 1 101 ? 6.259 -2.568 9.365 1.00 88.50 101 VAL A O 1
ATOM 808 N N . LEU A 1 102 ? 4.517 -1.557 8.364 1.00 86.75 102 LEU A N 1
ATOM 809 C CA . LEU A 1 102 ? 4.894 -0.185 8.717 1.00 86.75 102 LEU A CA 1
ATOM 810 C C . LEU A 1 102 ? 4.706 0.130 10.209 1.00 86.75 102 LEU A C 1
ATOM 812 O O . LEU A 1 102 ? 5.495 0.882 10.765 1.00 86.75 102 LEU A O 1
ATOM 816 N N . ASP A 1 103 ? 3.649 -0.408 10.826 1.00 85.19 103 ASP A N 1
ATOM 817 C CA . ASP A 1 103 ? 3.233 -0.206 12.228 1.00 85.19 103 ASP A CA 1
ATOM 818 C C . ASP A 1 103 ? 3.232 1.262 12.714 1.00 85.19 103 ASP A C 1
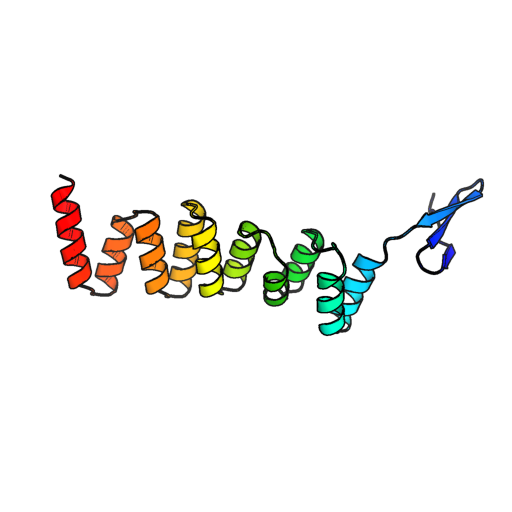ATOM 820 O O . ASP A 1 103 ? 3.399 1.563 13.895 1.00 85.19 103 ASP A O 1
ATOM 824 N N . ASP A 1 104 ? 2.985 2.200 11.798 1.00 89.12 104 ASP A N 1
ATOM 825 C CA . ASP A 1 104 ? 2.934 3.634 12.077 1.00 89.12 104 ASP A CA 1
ATOM 826 C C . ASP A 1 104 ? 1.508 4.081 12.436 1.00 89.12 104 ASP A C 1
ATOM 828 O O . ASP A 1 104 ? 0.541 3.797 11.721 1.00 89.12 104 ASP A O 1
ATOM 832 N N . LYS A 1 105 ? 1.354 4.877 13.505 1.00 87.19 105 LYS A N 1
ATOM 833 C CA . LYS A 1 105 ? 0.032 5.374 13.942 1.00 87.19 105 LYS A CA 1
ATOM 834 C C . LYS A 1 105 ? -0.694 6.167 12.845 1.00 87.19 105 LYS A C 1
ATOM 836 O O . LYS A 1 105 ? -1.902 6.015 12.690 1.00 87.19 105 LYS A O 1
ATOM 841 N N . ALA A 1 106 ? 0.032 6.982 12.077 1.00 89.19 106 ALA A N 1
ATOM 842 C CA . ALA A 1 106 ? -0.537 7.774 10.985 1.00 89.19 106 ALA A CA 1
ATOM 843 C C . ALA A 1 106 ? -1.078 6.893 9.841 1.00 89.19 106 ALA A C 1
ATOM 845 O O . ALA A 1 106 ? -2.146 7.169 9.300 1.00 89.19 106 ALA A O 1
ATOM 846 N N . VAL A 1 107 ? -0.377 5.799 9.520 1.00 90.31 107 VAL A N 1
ATOM 847 C CA . VAL A 1 107 ? -0.773 4.826 8.487 1.00 90.31 107 VAL A CA 1
ATOM 848 C C . VAL A 1 107 ? -2.059 4.112 8.900 1.00 90.31 107 VAL A C 1
ATOM 850 O O . VAL A 1 107 ? -3.002 4.025 8.118 1.00 90.31 107 VAL A O 1
ATOM 853 N N . TRP A 1 108 ? -2.148 3.679 10.160 1.00 90.81 108 TRP A N 1
ATOM 854 C CA . TRP A 1 108 ? -3.363 3.065 10.699 1.00 90.81 108 TRP A CA 1
ATOM 855 C C . TRP A 1 108 ? -4.563 4.020 10.717 1.00 90.81 108 TRP A C 1
ATOM 857 O O . TRP A 1 108 ? -5.679 3.592 10.430 1.00 90.81 108 TRP A O 1
ATOM 867 N N . GLN A 1 109 ? -4.352 5.307 11.016 1.00 89.50 109 GLN A N 1
ATOM 868 C CA . GLN A 1 109 ? -5.419 6.312 10.956 1.00 89.50 109 GLN A CA 1
ATOM 869 C C . GLN A 1 109 ? -5.930 6.511 9.523 1.00 89.50 109 GLN A C 1
ATOM 871 O O . GLN A 1 109 ? -7.137 6.429 9.305 1.00 89.50 109 GLN A O 1
ATOM 876 N N . ALA A 1 110 ? -5.028 6.669 8.548 1.00 90.38 110 ALA A N 1
ATOM 877 C CA . ALA A 1 110 ? -5.395 6.794 7.137 1.00 90.38 110 ALA A CA 1
ATOM 878 C C . ALA A 1 110 ? -6.127 5.544 6.609 1.00 90.38 110 ALA A C 1
ATOM 880 O O . ALA A 1 110 ? -7.128 5.659 5.904 1.00 90.38 110 ALA A O 1
ATOM 881 N N . LEU A 1 111 ? -5.676 4.344 7.000 1.00 91.50 111 LEU A N 1
ATOM 882 C CA . LEU A 1 111 ? -6.352 3.088 6.664 1.00 91.50 111 LEU A CA 1
ATOM 883 C C . LEU A 1 111 ? -7.760 3.024 7.264 1.00 91.50 111 LEU A C 1
ATOM 885 O O . LEU A 1 111 ? -8.693 2.601 6.588 1.00 91.50 111 LEU A O 1
ATOM 889 N N . GLY A 1 112 ? -7.915 3.441 8.523 1.00 90.94 112 GLY A N 1
ATOM 890 C CA . GLY A 1 112 ? -9.207 3.476 9.203 1.00 90.94 112 GLY A CA 1
ATOM 891 C C . GLY A 1 112 ? -10.200 4.420 8.525 1.00 90.94 112 GLY A C 1
ATOM 892 O O . GLY A 1 112 ? -11.356 4.050 8.343 1.00 90.94 112 GLY A O 1
ATOM 893 N N . GLU A 1 113 ? -9.755 5.602 8.098 1.00 89.56 113 GLU A N 1
ATOM 894 C CA . GLU A 1 113 ? -10.596 6.557 7.363 1.00 89.56 113 GLU A CA 1
ATOM 895 C C . GLU A 1 113 ? -11.035 5.999 6.004 1.00 89.56 113 GLU A C 1
ATOM 897 O O . GLU A 1 113 ? -12.229 5.995 5.698 1.00 89.56 113 GLU A O 1
ATOM 902 N N . ALA A 1 114 ? -10.104 5.439 5.226 1.00 90.12 114 ALA A N 1
ATOM 903 C CA . ALA A 1 114 ? -10.422 4.825 3.938 1.00 90.12 114 ALA A CA 1
ATOM 904 C C . ALA A 1 114 ? -11.354 3.608 4.082 1.00 90.12 114 ALA A C 1
ATOM 906 O O . ALA A 1 114 ? -12.320 3.462 3.331 1.00 90.12 114 ALA A O 1
ATOM 907 N N . ALA A 1 115 ? -11.113 2.751 5.079 1.00 90.75 115 ALA A N 1
ATOM 908 C CA . ALA A 1 115 ? -11.957 1.593 5.353 1.00 90.75 115 ALA A CA 1
ATOM 909 C C . ALA A 1 115 ? -13.363 1.997 5.822 1.00 90.75 115 ALA A C 1
ATOM 911 O O . ALA A 1 115 ? -14.341 1.335 5.469 1.00 90.75 115 ALA A O 1
ATOM 912 N N . LEU A 1 116 ? -13.482 3.101 6.569 1.00 86.75 116 LEU A N 1
ATOM 913 C CA . LEU A 1 116 ? -14.767 3.652 6.995 1.00 86.75 116 LEU A CA 1
ATOM 914 C C . LEU A 1 116 ? -15.574 4.164 5.798 1.00 86.75 116 LEU A C 1
ATOM 916 O O . LEU A 1 116 ? -16.766 3.877 5.719 1.00 86.75 116 LEU A O 1
ATOM 920 N N . MET A 1 117 ? -14.928 4.848 4.846 1.00 86.69 117 MET A N 1
ATOM 921 C CA . MET A 1 117 ? -15.577 5.295 3.605 1.00 86.69 117 MET A CA 1
ATOM 922 C C . MET A 1 117 ? -16.125 4.128 2.776 1.00 86.69 117 MET A C 1
ATOM 924 O O . MET A 1 117 ? -17.171 4.262 2.148 1.00 86.69 117 MET A O 1
ATOM 928 N N . GLN A 1 118 ? -15.449 2.977 2.799 1.00 85.81 118 GLN A N 1
ATOM 929 C CA . GLN A 1 118 ? -15.912 1.762 2.124 1.00 85.81 118 GLN A CA 1
ATOM 930 C C . GLN A 1 118 ? -16.905 0.928 2.952 1.00 85.81 118 GLN A C 1
ATOM 932 O O . GLN A 1 118 ? -17.448 -0.054 2.452 1.00 85.81 118 GLN A O 1
ATOM 937 N N . GLY A 1 119 ? -17.143 1.278 4.220 1.00 85.44 119 GLY A N 1
ATOM 938 C CA . GLY A 1 119 ? -18.021 0.522 5.118 1.00 85.44 119 GLY A CA 1
ATOM 939 C C . GLY A 1 119 ? -17.423 -0.790 5.647 1.00 85.44 119 GLY A C 1
ATOM 940 O O . GLY A 1 119 ? -18.145 -1.614 6.217 1.00 85.44 119 GLY A O 1
ATOM 941 N N . ASN A 1 120 ? -16.109 -1.003 5.511 1.00 86.06 120 ASN A N 1
ATOM 942 C CA . ASN A 1 120 ? -15.444 -2.197 6.031 1.00 86.06 120 ASN A CA 1
ATOM 943 C C . ASN A 1 120 ? -15.143 -2.059 7.534 1.00 86.06 120 ASN A C 1
ATOM 945 O O . ASN A 1 120 ? -14.027 -1.757 7.960 1.00 86.06 120 ASN A O 1
ATOM 949 N N . HIS A 1 121 ? -16.165 -2.312 8.350 1.00 84.81 121 HIS A N 1
ATOM 950 C CA . HIS A 1 121 ? -16.106 -2.200 9.809 1.00 84.81 121 HIS A CA 1
ATOM 951 C C . HIS A 1 121 ? -15.036 -3.089 10.468 1.00 84.81 121 HIS A C 1
ATOM 953 O O . HIS A 1 121 ? -14.519 -2.715 11.518 1.00 84.81 121 HIS A O 1
ATOM 959 N N . GLN A 1 122 ? -14.663 -4.226 9.870 1.00 86.94 122 GLN A N 1
ATOM 960 C CA . GLN A 1 122 ? -13.653 -5.128 10.439 1.00 86.94 122 GLN A CA 1
ATOM 961 C C . GLN A 1 122 ? -12.256 -4.496 10.422 1.00 86.94 122 GLN A C 1
ATOM 963 O O . GLN A 1 122 ? -11.546 -4.513 11.428 1.00 86.94 122 GLN A O 1
ATOM 968 N N . ILE A 1 123 ? -11.877 -3.888 9.294 1.00 88.50 123 ILE A N 1
ATOM 969 C CA . ILE A 1 123 ? -10.577 -3.219 9.151 1.00 88.50 123 ILE A CA 1
ATOM 970 C C . ILE A 1 123 ? -10.537 -1.940 9.993 1.00 88.50 123 ILE A C 1
ATOM 972 O O . ILE A 1 123 ? -9.526 -1.667 10.639 1.00 88.50 123 ILE A O 1
ATOM 976 N N . VAL A 1 124 ? -11.651 -1.202 10.066 1.00 89.00 124 VAL A N 1
ATOM 977 C CA . VAL A 1 124 ? -11.785 -0.026 10.943 1.00 89.00 124 VAL A CA 1
ATOM 978 C C . VAL A 1 124 ? -11.594 -0.408 12.415 1.00 89.00 124 VAL A C 1
ATOM 980 O O . VAL A 1 124 ? -10.870 0.271 13.143 1.00 89.00 124 VAL A O 1
ATOM 983 N N . GLU A 1 125 ? -12.194 -1.516 12.857 1.00 87.00 125 GLU A N 1
ATOM 984 C CA . GLU A 1 125 ? -12.028 -2.025 14.221 1.00 87.00 125 GLU A CA 1
ATOM 985 C C . GLU A 1 125 ? -10.553 -2.333 14.522 1.00 87.00 125 GLU A C 1
ATOM 987 O O . GLU A 1 125 ? -10.024 -1.897 15.548 1.00 87.00 125 GLU A O 1
ATOM 992 N N . MET A 1 126 ? -9.868 -3.032 13.610 1.00 87.56 126 MET A N 1
ATOM 993 C CA . MET A 1 126 ? -8.440 -3.337 13.748 1.00 87.56 126 MET A CA 1
ATOM 994 C C . MET A 1 126 ? -7.580 -2.071 13.804 1.00 87.56 126 MET A C 1
ATOM 996 O O . MET A 1 126 ? -6.682 -1.977 14.645 1.00 87.56 126 MET A O 1
ATOM 1000 N N . ALA A 1 127 ? -7.866 -1.094 12.942 1.00 89.12 127 ALA A N 1
ATOM 1001 C CA . ALA A 1 127 ? -7.153 0.173 12.905 1.00 89.12 127 ALA A CA 1
ATOM 1002 C C . ALA A 1 127 ? -7.295 0.934 14.232 1.00 89.12 127 ALA A C 1
ATOM 1004 O O . ALA A 1 127 ? -6.289 1.319 14.825 1.00 89.12 127 ALA A O 1
ATOM 1005 N N . TYR A 1 128 ? -8.513 1.072 14.766 1.00 87.81 128 TYR A N 1
ATOM 1006 C CA . TYR A 1 128 ? -8.743 1.776 16.035 1.00 87.81 128 TYR A CA 1
ATOM 1007 C C . TYR A 1 128 ? -8.186 1.045 17.259 1.00 87.81 128 TYR A C 1
ATOM 1009 O O . TYR A 1 128 ? -7.719 1.688 18.203 1.00 87.81 128 TYR A O 1
ATOM 1017 N N . GLN A 1 129 ? -8.167 -0.291 17.249 1.00 85.12 129 GLN A N 1
ATOM 1018 C CA . GLN A 1 129 ? -7.485 -1.060 18.293 1.00 85.12 129 GLN A CA 1
ATOM 1019 C C . GLN A 1 129 ? -5.974 -0.785 18.297 1.00 85.12 129 GLN A C 1
ATOM 1021 O O . GLN A 1 129 ? -5.383 -0.625 19.367 1.00 85.12 129 GLN A O 1
ATOM 1026 N N . ARG A 1 130 ? -5.355 -0.679 17.113 1.00 85.38 130 ARG A N 1
ATOM 1027 C CA . ARG A 1 130 ? -3.925 -0.367 16.958 1.00 85.38 130 ARG A CA 1
ATOM 1028 C C . ARG A 1 130 ? -3.596 1.079 17.320 1.00 85.38 130 ARG A C 1
ATOM 1030 O O . ARG A 1 130 ? -2.625 1.311 18.038 1.00 85.38 130 ARG A O 1
ATOM 1037 N N . THR A 1 131 ? -4.424 2.045 16.913 1.00 85.38 131 THR A N 1
ATOM 1038 C CA . THR A 1 131 ? -4.223 3.465 17.261 1.00 85.38 131 THR A CA 1
ATOM 1039 C C . THR A 1 131 ? -4.571 3.784 18.715 1.00 85.38 131 THR A C 1
ATOM 1041 O O . THR A 1 131 ? -4.197 4.857 19.201 1.00 85.38 131 THR A O 1
ATOM 1044 N N . LYS A 1 132 ? -5.225 2.845 19.419 1.00 83.25 132 LYS A N 1
ATOM 1045 C CA . LYS A 1 132 ? -5.744 2.982 20.789 1.00 83.25 132 LYS A CA 1
ATOM 1046 C C . LYS A 1 132 ? -6.787 4.105 20.916 1.00 83.25 132 LYS A C 1
ATOM 1048 O O . LYS A 1 132 ? -6.910 4.710 21.981 1.00 83.25 132 LYS A O 1
ATOM 1053 N N . ASP A 1 133 ? -7.551 4.362 19.854 1.00 81.62 133 ASP A N 1
ATOM 1054 C CA . ASP A 1 133 ? -8.657 5.328 19.852 1.00 81.62 133 ASP A CA 1
ATOM 1055 C C . ASP A 1 133 ? -9.940 4.680 20.390 1.00 81.62 133 ASP A C 1
ATOM 1057 O O . ASP A 1 133 ? -10.813 4.222 19.650 1.00 81.62 133 ASP A O 1
ATOM 1061 N N . PHE A 1 134 ? -10.052 4.627 21.719 1.00 80.75 134 PHE A N 1
ATOM 1062 C CA . PHE A 1 134 ? -11.173 3.969 22.397 1.00 80.75 134 PHE A CA 1
ATOM 1063 C C . PHE A 1 134 ? -12.513 4.697 22.207 1.00 80.75 134 PHE A C 1
ATOM 1065 O O . PHE A 1 134 ? -13.554 4.047 22.228 1.00 80.75 134 PHE A O 1
ATOM 1072 N N . GLU A 1 135 ? -12.504 6.016 21.994 1.00 83.00 135 GLU A N 1
ATOM 1073 C CA . GLU A 1 135 ? -13.721 6.804 21.747 1.00 83.00 135 GLU A CA 1
ATOM 1074 C C . GLU A 1 135 ? -14.352 6.468 20.391 1.00 83.00 135 GLU A C 1
ATOM 1076 O O . GLU A 1 135 ? -15.543 6.179 20.300 1.00 83.00 135 GLU A O 1
ATOM 1081 N N . LYS A 1 136 ? -13.544 6.432 1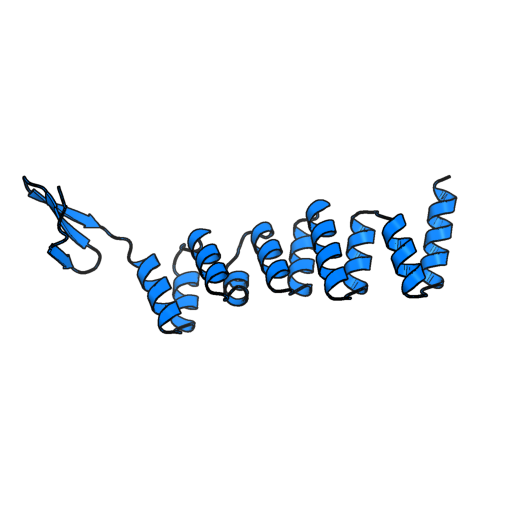9.324 1.00 84.81 136 LYS A N 1
ATOM 1082 C CA . LYS A 1 136 ? -14.028 6.059 17.986 1.00 84.81 136 LYS A CA 1
ATOM 1083 C C . LYS A 1 136 ? -14.457 4.592 17.934 1.00 84.81 136 LYS A C 1
ATOM 1085 O O . LYS A 1 136 ? -15.433 4.255 17.268 1.00 84.81 136 LYS A O 1
ATOM 1090 N N . LEU A 1 137 ? -13.757 3.726 18.668 1.00 85.38 137 LEU A N 1
ATOM 1091 C CA . LEU A 1 137 ? -14.085 2.307 18.757 1.00 85.38 137 LEU A CA 1
ATOM 1092 C C . LEU A 1 137 ? -15.407 2.055 19.506 1.00 85.38 137 LEU A C 1
ATOM 1094 O O . LEU A 1 137 ? -16.207 1.234 19.063 1.00 85.38 137 LEU A O 1
ATOM 1098 N N . SER A 1 138 ? -15.674 2.771 20.604 1.00 83.56 138 SER A N 1
ATOM 1099 C CA . SER A 1 138 ? -16.944 2.643 21.331 1.00 83.56 138 SER A CA 1
ATOM 1100 C C . SER A 1 138 ? -18.125 3.146 20.498 1.00 83.56 138 SER A C 1
ATOM 1102 O O . SER A 1 138 ? -19.174 2.502 20.482 1.00 83.56 138 SER A O 1
ATOM 1104 N N . PHE A 1 139 ? -17.933 4.228 19.737 1.00 85.56 139 PHE A N 1
ATOM 1105 C CA . PHE A 1 139 ? -18.923 4.724 18.783 1.00 85.56 139 PHE A CA 1
ATOM 1106 C C . PHE A 1 139 ? -19.214 3.707 17.670 1.00 85.56 139 PHE A C 1
ATOM 1108 O O . PHE A 1 139 ? -20.375 3.442 17.362 1.00 85.56 139 PHE A O 1
ATOM 1115 N N . LEU A 1 140 ? -18.176 3.064 17.122 1.00 85.62 140 LEU A N 1
ATOM 1116 C CA . LEU A 1 140 ? -18.335 1.999 16.129 1.00 85.62 140 LEU A CA 1
ATOM 1117 C C . LEU A 1 140 ? -19.146 0.815 16.685 1.00 85.62 140 LEU A C 1
ATOM 1119 O O . LEU A 1 140 ? -20.049 0.318 16.012 1.00 85.62 140 LEU A O 1
ATOM 1123 N N . TYR A 1 141 ? -18.866 0.369 17.913 1.00 85.69 141 TYR A N 1
ATOM 1124 C 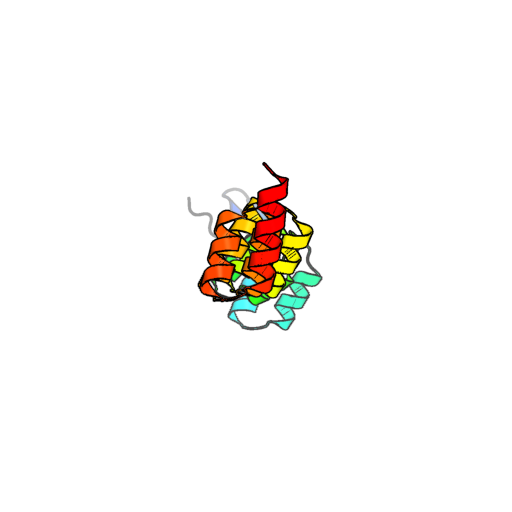CA . TYR A 1 141 ? -19.624 -0.721 18.544 1.00 85.69 141 TYR A CA 1
ATOM 1125 C C . TYR A 1 141 ? -21.060 -0.346 18.890 1.00 85.69 141 TYR A C 1
ATOM 1127 O O . TYR A 1 141 ? -21.941 -1.200 18.802 1.00 85.69 141 TYR A O 1
ATOM 1135 N N . LEU A 1 142 ? -21.305 0.917 19.238 1.00 84.50 142 LEU A N 1
ATOM 1136 C CA . LEU A 1 142 ? -22.651 1.429 19.459 1.00 84.50 142 LEU A CA 1
ATOM 1137 C C . LEU A 1 142 ? -23.480 1.376 18.169 1.00 84.50 142 LEU A C 1
ATOM 1139 O O . LEU A 1 142 ? -24.601 0.880 18.192 1.00 84.50 142 LEU A O 1
ATOM 1143 N N . ILE A 1 143 ? -22.915 1.824 17.042 1.00 85.31 143 ILE A N 1
ATOM 1144 C CA . ILE A 1 143 ? -23.603 1.810 15.740 1.00 85.31 143 ILE A CA 1
ATOM 1145 C C . ILE A 1 143 ? -23.813 0.383 15.229 1.00 85.31 143 ILE A C 1
ATOM 1147 O O . ILE A 1 143 ? -24.867 0.067 14.686 1.00 85.31 143 ILE A O 1
ATOM 1151 N N . THR A 1 144 ? -22.820 -0.490 15.401 1.00 83.00 144 THR A N 1
ATOM 1152 C CA . THR A 1 144 ? -22.908 -1.891 14.955 1.00 83.00 144 THR A CA 1
ATOM 1153 C C . THR A 1 144 ? -23.741 -2.774 15.889 1.00 83.00 144 THR A C 1
ATOM 1155 O O . THR A 1 144 ? -24.036 -3.913 15.537 1.00 83.00 144 THR A O 1
ATOM 1158 N N . GLY A 1 145 ? -24.127 -2.280 17.073 1.00 83.12 145 GLY A N 1
ATOM 1159 C CA . GLY A 1 145 ? -24.924 -3.023 18.053 1.00 83.12 145 GLY A CA 1
ATOM 1160 C C . GLY A 1 145 ? -24.172 -4.165 18.747 1.00 83.12 145 GLY A C 1
ATOM 1161 O O . GLY A 1 145 ? -24.797 -5.064 19.310 1.00 83.12 145 GLY A O 1
ATOM 1162 N N . ASN A 1 146 ? -22.833 -4.168 18.722 1.00 81.50 146 ASN A N 1
ATOM 1163 C CA . ASN A 1 146 ? -22.039 -5.247 19.311 1.00 81.50 146 ASN A CA 1
ATOM 1164 C C . ASN A 1 146 ? -21.893 -5.079 20.835 1.00 81.50 146 ASN A C 1
ATOM 1166 O O . ASN A 1 146 ? -20.896 -4.559 21.346 1.00 81.50 146 ASN A O 1
ATOM 1170 N N . MET A 1 147 ? -22.903 -5.552 21.568 1.00 78.56 147 MET A N 1
ATOM 1171 C CA . MET A 1 147 ? -22.998 -5.427 23.027 1.00 78.56 147 MET A CA 1
ATOM 1172 C C . MET A 1 147 ? -21.913 -6.211 23.783 1.00 78.56 147 MET A C 1
ATOM 1174 O O . MET A 1 147 ? -21.470 -5.773 24.846 1.00 78.56 147 MET A O 1
ATOM 1178 N N . GLU A 1 148 ? -21.430 -7.333 23.241 1.00 83.31 148 GLU A N 1
ATOM 1179 C CA . GLU A 1 148 ? -20.369 -8.125 23.878 1.00 83.31 148 GLU A CA 1
ATOM 1180 C C . GLU A 1 148 ? -19.031 -7.378 23.896 1.00 83.31 148 GLU A C 1
ATOM 1182 O O . GLU A 1 148 ? -18.352 -7.305 24.927 1.00 83.31 148 GLU A O 1
ATOM 1187 N N . LYS A 1 149 ? -18.638 -6.800 22.752 1.00 79.94 149 LYS A N 1
ATOM 1188 C CA . LYS A 1 149 ? -17.403 -6.011 22.653 1.00 79.94 149 LYS A CA 1
ATOM 1189 C C . LYS A 1 149 ? -17.515 -4.709 23.445 1.00 79.94 149 LYS A C 1
ATOM 1191 O O . LYS A 1 149 ? -16.546 -4.316 24.097 1.00 79.94 149 LYS A O 1
ATOM 1196 N N . LEU A 1 150 ? -18.704 -4.103 23.484 1.00 80.31 150 LEU A N 1
ATOM 1197 C CA . LEU A 1 150 ? -18.991 -2.929 24.307 1.00 80.31 150 LEU A CA 1
ATOM 1198 C C . LEU A 1 150 ? -18.803 -3.219 25.807 1.00 80.31 150 LEU A C 1
ATOM 1200 O O . LEU A 1 150 ? -18.131 -2.458 26.501 1.00 80.31 150 LEU A O 1
ATOM 1204 N N . GLN A 1 151 ? -19.312 -4.350 26.311 1.00 81.06 151 GLN A N 1
ATOM 1205 C CA . GLN A 1 151 ? -19.110 -4.757 27.708 1.00 81.06 151 GLN A CA 1
ATOM 1206 C C . GLN A 1 151 ? -17.632 -4.992 28.041 1.00 81.06 151 GLN A C 1
ATOM 1208 O O . GLN A 1 151 ? -17.167 -4.598 29.114 1.00 81.06 151 GLN A O 1
ATOM 1213 N N . LYS A 1 152 ? -16.867 -5.607 27.127 1.00 81.31 152 LYS A N 1
ATOM 1214 C CA . LYS A 1 152 ? -15.412 -5.766 27.290 1.00 81.31 152 LYS A CA 1
ATOM 1215 C C . LYS A 1 152 ? -14.710 -4.406 27.357 1.00 81.31 152 LYS A C 1
ATOM 1217 O O . LYS A 1 152 ? -13.863 -4.215 28.227 1.00 81.31 152 LYS A O 1
ATOM 1222 N N . MET A 1 153 ? -15.096 -3.444 26.515 1.00 75.69 153 MET A N 1
ATOM 1223 C CA . MET A 1 153 ? -14.568 -2.076 26.587 1.00 75.69 153 MET A CA 1
ATOM 1224 C C . MET A 1 153 ? -14.929 -1.367 27.892 1.00 75.69 153 MET A C 1
ATOM 1226 O O . MET A 1 153 ? -14.060 -0.717 28.466 1.00 75.69 153 MET A O 1
ATOM 1230 N N . MET A 1 154 ? -16.163 -1.504 28.391 1.00 76.31 154 MET A N 1
ATOM 1231 C CA . MET A 1 154 ? -16.564 -0.897 29.668 1.00 76.31 154 MET A CA 1
ATOM 1232 C C . MET A 1 154 ? -15.687 -1.379 30.825 1.00 76.31 154 MET A C 1
ATOM 1234 O O . MET A 1 154 ? -15.255 -0.566 31.637 1.00 76.31 154 MET A O 1
ATOM 1238 N N . LYS A 1 155 ? -15.357 -2.677 30.869 1.00 79.12 155 LYS A N 1
ATOM 1239 C CA . LYS A 1 155 ? -14.428 -3.221 31.873 1.00 79.12 155 LYS A CA 1
ATOM 1240 C C . LYS A 1 155 ? -13.038 -2.588 31.760 1.00 79.12 155 LYS A C 1
ATOM 1242 O O . LYS A 1 155 ? -12.467 -2.190 32.767 1.00 79.12 155 LYS A O 1
ATOM 1247 N N . ILE A 1 156 ? -12.513 -2.437 30.542 1.00 74.31 156 ILE A N 1
ATOM 1248 C CA . ILE A 1 156 ? -11.206 -1.797 30.302 1.00 74.31 156 ILE A CA 1
ATOM 1249 C C . ILE A 1 156 ? -11.228 -0.314 30.711 1.00 74.31 156 ILE A C 1
ATOM 1251 O O . ILE A 1 156 ? -10.259 0.179 31.285 1.00 74.31 156 ILE A O 1
ATOM 1255 N N . ALA A 1 157 ? -12.329 0.395 30.450 1.00 71.75 157 ALA A N 1
ATOM 1256 C CA . ALA A 1 157 ? -12.501 1.791 30.843 1.00 71.75 157 ALA A CA 1
ATOM 1257 C C . ALA A 1 157 ? -12.592 1.964 32.370 1.00 71.75 157 ALA A C 1
ATOM 1259 O O . ALA A 1 157 ? -12.033 2.915 32.905 1.00 71.75 157 ALA A O 1
ATOM 1260 N N . GLN A 1 158 ? -13.240 1.030 33.076 1.00 69.69 158 GLN A N 1
ATOM 1261 C CA . GLN A 1 158 ? -13.323 1.033 34.542 1.00 69.69 158 GLN A CA 1
ATOM 1262 C C . GLN A 1 158 ? -11.971 0.769 35.218 1.00 69.69 158 GLN A C 1
ATOM 1264 O O . GLN A 1 158 ? -11.695 1.369 36.248 1.00 69.69 158 GLN A O 1
ATOM 1269 N N . ILE A 1 159 ? -11.119 -0.082 34.634 1.00 71.38 159 ILE A N 1
ATOM 1270 C CA . ILE A 1 159 ? -9.779 -0.407 35.167 1.00 71.38 159 ILE A CA 1
ATOM 1271 C C . ILE A 1 159 ? -8.793 0.769 35.035 1.00 71.38 159 ILE A C 1
ATOM 1273 O O . ILE A 1 159 ? -7.792 0.826 35.740 1.00 71.38 159 ILE A O 1
ATOM 1277 N N . ARG A 1 160 ? -9.050 1.710 34.122 1.00 59.84 160 ARG A N 1
ATOM 1278 C CA . ARG A 1 160 ? -8.192 2.883 33.880 1.00 59.84 160 ARG A CA 1
ATOM 1279 C C . ARG A 1 160 ? -8.496 4.090 34.774 1.00 59.84 160 ARG A C 1
ATOM 1281 O O . ARG A 1 160 ? -7.891 5.139 34.559 1.00 59.84 160 ARG A O 1
ATOM 1288 N N . LYS A 1 161 ? -9.435 3.959 35.710 1.00 45.06 161 LYS A N 1
ATOM 1289 C CA . LYS A 1 161 ? -9.777 4.988 36.693 1.00 45.06 161 LYS A CA 1
ATOM 1290 C C . LYS A 1 161 ? -8.981 4.772 37.974 1.00 45.06 161 LYS A C 1
ATOM 1292 O O . LYS A 1 161 ? -8.556 5.793 38.549 1.00 45.06 161 LYS A O 1
#

InterPro domains:
  IPR056176 COPA/B, TPR domain [PF23953] (45-158)